Protein AF-A0A923UH38-F1 (afdb_monomer_lite)

Secondary structure (DSSP, 8-state):
-----TT-S-------TT--EEEEEETTEEEEEEE-TTSEEEEEEEEEETTEEEEEEEEEE--SSSSEEES-SSBSSEEEEEESS------TTS-SEEEEEETTS-EEEEEEHHHHHHTT-SBTTTEEEEE-TTSPSEEEEEEEE-TT-SSSGGGEEEEEEEE-

pLDDT: mean 77.05, std 15.85, range [38.16, 97.5]

Foldseek 3Di:
DDDDDVPDPDDDDDDDPPDKAWPDDDPFKTWIWDDHPQQKIKIKIKGADPVGIDIDMWIWGDDPFAFWIWGHAADAFKTKIFGPDLDLDDDLRHFQKKFKADPVRHTDDMDRRNVCSVVQVAPVSTMDMDGCNPPDFAKMKIWGARPSPPDNVPRTDIDIHTYD

Radius of gyration: 18.38 Å; chains: 1; bounding box: 44×40×49 Å

Sequence (164 aa):
MTGSDSRATSIVWSVITGSNVNLFTQSNFSATINPQNTGFVGISASATNCFGSNSSSIYFTVNDCGGFRMASNPATSTITLIKSDDSDAVDDSTPEKISLLNAKGVEIRTANVKEMIKNKQLRDGNKLEFDVLEFTRGEYYLHIYTPNHPDKDKRLEKLKVILQ

Structure (mmCIF, N/CA/C/O backbone):
data_AF-A0A923UH38-F1
#
_entry.id   AF-A0A923UH38-F1
#
loop_
_atom_site.group_PDB
_atom_site.id
_atom_site.type_symbol
_atom_site.label_atom_id
_atom_site.label_alt_id
_atom_site.label_comp_id
_atom_site.label_asym_id
_atom_site.label_entity_id
_atom_site.label_seq_id
_atom_site.pdbx_PDB_ins_code
_atom_site.Cartn_x
_atom_site.Cartn_y
_atom_site.Cartn_z
_atom_site.occupancy
_atom_site.B_iso_or_equiv
_atom_site.auth_seq_id
_atom_site.auth_comp_id
_atom_site.auth_asym_id
_atom_site.auth_atom_id
_atom_site.pdbx_PDB_model_num
ATOM 1 N N . MET A 1 1 ? 2.341 12.701 -29.509 1.00 38.16 1 MET A N 1
ATOM 2 C CA . MET A 1 1 ? 3.169 13.864 -29.895 1.00 38.16 1 MET A CA 1
ATOM 3 C C . MET A 1 1 ? 4.467 13.791 -29.115 1.00 38.16 1 MET A C 1
ATOM 5 O O . MET A 1 1 ? 4.411 13.763 -27.896 1.00 38.16 1 MET A O 1
ATOM 9 N N . THR A 1 2 ? 5.608 13.705 -29.794 1.00 42.38 2 THR A N 1
ATOM 10 C CA . THR A 1 2 ? 6.939 13.790 -29.178 1.00 42.38 2 THR A CA 1
ATOM 11 C C . THR A 1 2 ? 7.457 15.211 -29.367 1.00 42.38 2 THR A C 1
ATOM 13 O O . THR A 1 2 ? 7.953 15.552 -30.438 1.00 42.38 2 THR A O 1
ATOM 16 N N . GLY A 1 3 ? 7.285 16.055 -28.352 1.00 41.38 3 GLY A N 1
ATOM 17 C CA . GLY A 1 3 ? 8.008 17.319 -28.254 1.00 41.38 3 GLY A CA 1
ATOM 18 C C . GLY A 1 3 ? 9.255 17.086 -27.413 1.00 41.38 3 GLY A C 1
ATOM 19 O O . GLY A 1 3 ? 9.142 16.929 -26.204 1.00 41.38 3 GLY A O 1
ATOM 20 N N . SER A 1 4 ? 10.428 17.009 -28.037 1.00 49.38 4 SER A N 1
ATOM 21 C CA . SER A 1 4 ? 11.704 17.032 -27.320 1.00 49.38 4 SER A CA 1
ATOM 22 C C . SER A 1 4 ? 12.264 18.450 -27.381 1.00 49.38 4 SER A C 1
ATOM 24 O O . SER A 1 4 ? 12.927 18.811 -28.352 1.00 49.38 4 SER A O 1
ATOM 26 N N . ASP A 1 5 ? 11.968 19.261 -26.367 1.00 49.91 5 ASP A N 1
ATOM 27 C CA . ASP A 1 5 ? 12.677 20.517 -26.128 1.00 49.91 5 ASP A CA 1
ATOM 28 C C . ASP A 1 5 ? 13.841 20.226 -25.173 1.00 49.91 5 ASP A C 1
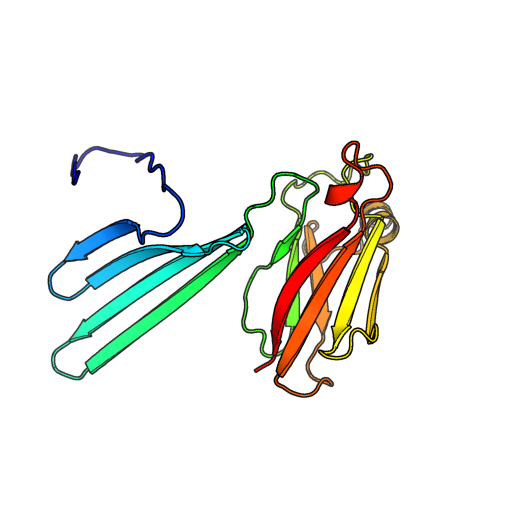ATOM 30 O O . ASP A 1 5 ? 13.640 19.845 -24.019 1.00 49.91 5 ASP A O 1
ATOM 34 N N . SER A 1 6 ? 15.071 20.377 -25.664 1.00 48.34 6 SER A N 1
ATOM 35 C CA . SER A 1 6 ? 16.308 20.140 -24.910 1.00 48.34 6 SER A CA 1
ATOM 36 C C . SER A 1 6 ? 16.548 21.150 -23.780 1.00 48.34 6 SER A C 1
ATOM 38 O O . SER A 1 6 ? 17.555 21.056 -23.078 1.00 48.34 6 SER A O 1
ATOM 40 N N . ARG A 1 7 ? 15.634 22.109 -23.590 1.00 45.41 7 ARG A N 1
ATOM 41 C CA . ARG A 1 7 ? 15.652 23.110 -22.516 1.00 45.41 7 ARG A CA 1
ATOM 42 C C . ARG A 1 7 ? 14.481 22.964 -21.545 1.00 45.41 7 ARG A C 1
ATOM 44 O O . ARG A 1 7 ? 14.384 23.758 -20.609 1.00 45.41 7 ARG A O 1
ATOM 51 N N . ALA A 1 8 ? 13.606 21.976 -21.739 1.00 42.88 8 ALA A N 1
ATOM 52 C CA . ALA A 1 8 ? 12.485 21.733 -20.843 1.00 42.88 8 ALA A CA 1
ATOM 53 C C . ALA A 1 8 ? 12.987 21.264 -19.466 1.00 42.88 8 ALA A C 1
ATOM 55 O O . ALA A 1 8 ? 13.519 20.166 -19.318 1.00 42.88 8 ALA A O 1
ATOM 56 N N . THR A 1 9 ? 12.808 22.100 -18.443 1.00 45.97 9 THR A N 1
ATOM 57 C CA . THR A 1 9 ? 13.052 21.747 -17.031 1.00 45.97 9 THR A CA 1
ATOM 58 C C . THR A 1 9 ? 11.858 21.036 -16.394 1.00 45.97 9 THR A C 1
ATOM 60 O O . THR A 1 9 ? 11.971 20.487 -15.299 1.00 45.97 9 THR A O 1
ATOM 63 N N . SER A 1 10 ? 10.718 21.020 -17.083 1.00 43.41 10 SER A N 1
ATOM 64 C CA . SER A 1 10 ? 9.533 20.248 -16.740 1.00 43.41 10 SER A CA 1
ATOM 65 C C . SER A 1 10 ? 8.774 19.871 -18.010 1.00 43.41 10 SER A C 1
ATOM 67 O O . SER A 1 10 ? 8.804 20.585 -19.013 1.00 43.41 10 SER A O 1
ATOM 69 N N . ILE A 1 11 ? 8.098 18.727 -17.972 1.00 54.38 11 ILE A N 1
ATOM 70 C CA . ILE A 1 11 ? 7.217 18.278 -19.043 1.00 54.38 11 ILE A CA 1
ATOM 71 C C . ILE A 1 11 ? 5.937 17.734 -18.414 1.00 54.38 11 ILE A C 1
ATOM 73 O O . ILE A 1 11 ? 5.978 16.938 -17.475 1.00 54.38 11 ILE A O 1
ATOM 77 N N . VAL A 1 12 ? 4.797 18.239 -18.882 1.00 52.88 12 VAL A N 1
ATOM 78 C CA . VAL A 1 12 ? 3.477 17.845 -18.389 1.00 52.88 12 VAL A CA 1
ATOM 79 C C . VAL A 1 12 ? 2.894 16.848 -19.374 1.00 52.88 12 VAL A C 1
ATOM 81 O O . VAL A 1 12 ? 2.724 17.155 -20.553 1.00 52.88 12 VAL A O 1
ATOM 84 N N . TRP A 1 13 ? 2.581 15.657 -18.880 1.00 54.09 13 TRP A N 1
ATOM 85 C CA . TRP A 1 13 ? 1.929 14.609 -19.653 1.00 54.09 13 TRP A CA 1
ATOM 86 C C . TRP A 1 13 ? 0.511 14.417 -19.130 1.00 54.09 13 TRP A C 1
ATOM 88 O O . TRP A 1 13 ? 0.294 14.402 -17.919 1.00 54.09 13 TRP A O 1
ATOM 98 N N . SER A 1 14 ? -0.445 14.222 -20.030 1.00 54.47 14 SER A N 1
ATOM 99 C CA . SER A 1 14 ? -1.755 13.679 -19.687 1.00 54.47 14 SER A CA 1
ATOM 100 C C . SER A 1 14 ? -1.858 12.279 -20.270 1.00 54.47 14 SER A C 1
ATOM 102 O O . SER A 1 14 ? -1.442 12.038 -21.406 1.00 54.47 14 SER A O 1
ATOM 104 N N . VAL A 1 15 ? -2.387 11.342 -19.483 1.00 52.31 15 VAL A N 1
ATOM 105 C CA . VAL A 1 15 ? -2.690 10.006 -19.986 1.00 52.31 15 VAL A CA 1
ATOM 106 C C . VAL A 1 15 ? -4.192 9.813 -20.024 1.00 52.31 15 VAL A C 1
ATOM 108 O O . VAL A 1 15 ? -4.879 10.016 -19.027 1.00 52.31 15 VAL A O 1
ATOM 111 N N . ILE A 1 16 ? -4.690 9.421 -21.191 1.00 53.28 16 ILE A N 1
ATOM 112 C CA . ILE A 1 16 ? -6.047 8.912 -21.355 1.00 53.28 16 ILE A CA 1
ATOM 113 C C . ILE A 1 16 ? -5.975 7.428 -20.980 1.00 53.28 16 ILE A C 1
ATOM 115 O O . ILE A 1 16 ? -5.069 6.723 -21.429 1.00 53.28 16 ILE A O 1
ATOM 119 N N . THR A 1 17 ? -6.867 6.973 -20.101 1.00 53.88 17 THR A N 1
ATOM 120 C CA . THR A 1 17 ? -6.891 5.602 -19.570 1.00 53.88 17 THR A CA 1
ATOM 121 C C . THR A 1 17 ? -6.711 4.541 -20.665 1.00 53.88 17 THR A C 1
ATOM 123 O O . THR A 1 17 ? -7.282 4.641 -21.749 1.00 53.88 17 THR A O 1
ATOM 126 N N . GLY A 1 18 ? -5.908 3.509 -20.378 1.00 51.84 18 GLY A N 1
ATOM 127 C CA . GLY A 1 18 ? -5.736 2.347 -21.258 1.00 51.84 18 GLY A CA 1
ATOM 128 C C . GLY A 1 18 ? -4.624 2.434 -22.311 1.00 51.84 18 GLY A C 1
ATOM 129 O O . GLY A 1 18 ? -4.555 1.560 -23.171 1.00 51.84 18 GLY A O 1
ATOM 130 N N . SER A 1 19 ? -3.745 3.443 -22.276 1.00 60.06 19 SER A N 1
ATOM 131 C CA . SER A 1 19 ? -2.567 3.510 -23.158 1.00 60.06 19 SER A CA 1
ATOM 132 C C . SER A 1 19 ? -1.288 3.861 -22.400 1.00 60.06 19 SER A C 1
ATOM 134 O O . SER A 1 19 ? -1.262 4.786 -21.591 1.00 60.06 19 SER A O 1
ATOM 136 N N . ASN A 1 20 ? -0.211 3.133 -22.696 1.00 65.81 20 ASN A N 1
ATOM 137 C CA . ASN A 1 20 ? 1.118 3.410 -22.159 1.00 65.81 20 ASN A CA 1
ATOM 138 C C . ASN A 1 20 ? 1.671 4.711 -22.757 1.00 65.81 20 ASN A C 1
ATOM 140 O O . ASN A 1 20 ? 1.549 4.950 -23.961 1.00 65.81 20 ASN A O 1
ATOM 144 N N . VAL A 1 21 ? 2.326 5.529 -21.935 1.00 69.12 21 VAL A N 1
ATOM 145 C CA . VAL A 1 21 ? 2.998 6.758 -22.375 1.00 69.12 21 VAL A CA 1
ATOM 146 C C . VAL A 1 21 ? 4.498 6.585 -22.253 1.00 69.12 21 VAL A C 1
ATOM 148 O O . VAL A 1 21 ? 5.032 6.414 -21.163 1.00 69.12 21 VAL A O 1
ATOM 151 N N . ASN A 1 22 ? 5.201 6.659 -23.377 1.00 69.62 22 ASN A N 1
ATOM 152 C CA . ASN A 1 22 ? 6.656 6.660 -23.372 1.00 69.62 22 ASN A CA 1
ATOM 153 C C . ASN A 1 22 ? 7.165 8.030 -22.915 1.00 69.62 22 ASN A C 1
ATOM 155 O O . ASN A 1 22 ? 6.956 9.028 -23.602 1.00 69.62 22 ASN A O 1
ATOM 159 N N . LEU A 1 23 ? 7.843 8.061 -21.767 1.00 67.19 23 LEU A N 1
ATOM 160 C CA . LEU A 1 23 ? 8.571 9.233 -21.277 1.00 67.19 23 LEU A CA 1
ATOM 161 C C . LEU A 1 23 ? 9.818 9.484 -22.122 1.00 67.19 23 LEU A C 1
ATOM 163 O O . LEU A 1 23 ? 10.186 10.626 -22.382 1.00 67.19 23 LEU A O 1
ATOM 167 N N . PHE A 1 24 ? 10.473 8.397 -22.532 1.00 69.44 24 PHE A N 1
ATOM 168 C CA . PHE A 1 24 ? 11.700 8.429 -23.309 1.00 69.44 24 PHE A CA 1
ATOM 169 C C . PHE A 1 24 ? 11.931 7.093 -24.017 1.00 69.44 24 PHE A C 1
ATOM 171 O O . PHE A 1 24 ? 11.707 6.031 -23.435 1.00 69.44 24 PHE A O 1
ATOM 178 N N . THR A 1 25 ? 12.434 7.146 -25.250 1.00 65.50 25 THR A N 1
ATOM 179 C CA . THR A 1 25 ? 12.883 5.975 -26.013 1.00 65.50 25 THR A CA 1
ATOM 180 C C . THR A 1 25 ? 14.148 6.313 -26.798 1.00 65.50 25 THR A C 1
ATOM 182 O O . THR A 1 25 ? 14.140 7.215 -27.635 1.00 65.50 25 THR A O 1
ATOM 185 N N . GLN A 1 26 ? 15.211 5.556 -26.568 1.00 71.69 26 GLN A N 1
ATOM 186 C CA . GLN A 1 26 ? 16.402 5.442 -27.407 1.00 71.69 26 GLN A CA 1
ATOM 187 C C . GLN A 1 26 ? 16.616 3.970 -27.762 1.00 71.69 26 GLN A C 1
ATOM 189 O O . GLN A 1 26 ? 16.047 3.086 -27.126 1.00 71.69 26 GLN A O 1
ATOM 194 N N . SER A 1 27 ? 17.452 3.701 -28.765 1.00 70.88 27 SER A N 1
ATOM 195 C CA . SER A 1 27 ? 17.673 2.368 -29.352 1.00 70.88 27 SER A CA 1
ATOM 196 C C . SER A 1 27 ? 17.890 1.244 -28.332 1.00 70.88 27 SER A C 1
ATOM 198 O O . SER A 1 27 ? 17.488 0.117 -28.594 1.00 70.88 27 SER A O 1
ATOM 200 N N . ASN A 1 28 ? 18.451 1.557 -27.161 1.00 76.31 28 ASN A N 1
ATOM 201 C CA . ASN A 1 28 ? 18.758 0.590 -26.109 1.00 76.31 28 ASN A CA 1
ATOM 202 C C . ASN A 1 28 ? 18.139 0.922 -24.742 1.00 76.31 28 ASN A C 1
ATOM 204 O O . ASN A 1 28 ? 18.376 0.183 -23.790 1.00 76.31 28 ASN A O 1
ATOM 208 N N . PHE A 1 29 ? 17.387 2.019 -24.622 1.00 65.94 29 PHE A N 1
ATOM 209 C CA . PHE A 1 29 ? 16.869 2.516 -23.346 1.00 65.94 29 PHE A CA 1
ATOM 210 C C . PHE A 1 29 ? 15.452 3.046 -23.506 1.00 65.94 29 PHE A C 1
ATOM 212 O O . PHE A 1 29 ? 15.194 3.869 -24.381 1.00 65.94 29 PHE A O 1
ATOM 219 N N . SER A 1 30 ? 14.543 2.657 -22.622 1.00 75.25 30 SER A N 1
ATOM 220 C CA . SER A 1 30 ? 13.201 3.239 -22.596 1.00 75.25 30 SER A CA 1
ATOM 221 C C . SER A 1 30 ? 12.691 3.437 -21.182 1.00 75.25 30 SER A C 1
ATOM 223 O O . SER A 1 30 ? 13.007 2.656 -20.285 1.00 75.25 30 SER A O 1
ATOM 225 N N . ALA A 1 31 ? 11.886 4.481 -21.011 1.00 68.94 31 ALA A N 1
ATOM 226 C CA . ALA A 1 31 ? 11.098 4.737 -19.818 1.00 68.94 31 ALA A CA 1
ATOM 227 C C . ALA A 1 31 ? 9.636 4.950 -20.221 1.00 68.94 31 ALA A C 1
ATOM 229 O O . ALA A 1 31 ? 9.340 5.772 -21.094 1.00 68.94 31 ALA A O 1
ATOM 230 N N . THR A 1 32 ? 8.725 4.235 -19.570 1.00 68.31 32 THR A N 1
ATOM 231 C CA . THR A 1 32 ? 7.301 4.223 -19.922 1.00 68.31 32 THR A CA 1
ATOM 232 C C . THR A 1 32 ? 6.446 4.351 -18.665 1.00 68.31 32 THR A C 1
ATOM 234 O O . THR A 1 32 ? 6.703 3.683 -17.665 1.00 68.31 32 THR A O 1
ATOM 237 N N . ILE A 1 33 ? 5.427 5.208 -18.725 1.00 69.19 33 ILE A N 1
ATOM 238 C CA . ILE A 1 33 ? 4.325 5.274 -17.769 1.00 69.19 33 ILE A CA 1
ATOM 239 C C . ILE A 1 33 ? 3.223 4.324 -18.232 1.00 69.19 33 ILE A C 1
ATOM 241 O O . ILE A 1 33 ? 2.732 4.430 -19.355 1.00 69.19 33 ILE A O 1
ATOM 245 N N . ASN A 1 34 ? 2.800 3.441 -17.336 1.00 67.19 34 ASN A N 1
ATOM 246 C CA . ASN A 1 34 ? 1.731 2.477 -17.546 1.00 67.19 34 ASN A CA 1
ATOM 247 C C . ASN A 1 34 ? 0.581 2.810 -16.581 1.00 67.19 34 ASN A C 1
ATOM 249 O O . ASN A 1 34 ? 0.627 2.387 -15.420 1.00 67.19 34 ASN A O 1
ATOM 253 N N . PRO A 1 35 ? -0.432 3.582 -17.009 1.00 57.22 35 PRO A N 1
ATOM 254 C CA . PRO A 1 35 ? -1.640 3.766 -16.222 1.00 57.22 35 PRO A CA 1
ATOM 255 C C . PRO A 1 35 ? -2.457 2.483 -16.290 1.00 57.22 35 PRO A C 1
ATOM 257 O O . PRO A 1 35 ? -2.869 2.043 -17.363 1.00 57.22 35 PRO A O 1
ATOM 260 N N . GLN A 1 36 ? -2.688 1.882 -15.134 1.00 56.09 36 GLN A N 1
ATOM 261 C CA . GLN A 1 36 ? -3.583 0.748 -14.991 1.00 56.09 36 GLN A CA 1
ATOM 262 C C . GLN A 1 36 ? -4.983 1.263 -14.664 1.00 56.09 36 GLN A C 1
ATOM 264 O O . GLN A 1 36 ? -5.148 2.250 -13.944 1.00 56.09 36 GLN A O 1
ATOM 269 N N . ASN A 1 37 ? -6.007 0.553 -15.134 1.00 47.81 37 ASN A N 1
ATOM 270 C CA . ASN A 1 37 ? -7.425 0.911 -14.974 1.00 47.81 37 ASN A CA 1
ATOM 271 C C . ASN A 1 37 ? -7.937 0.801 -13.517 1.00 47.81 37 ASN A C 1
ATOM 273 O O . ASN A 1 37 ? -9.137 0.720 -13.277 1.00 47.81 37 ASN A O 1
ATOM 277 N N . THR A 1 38 ? -7.026 0.752 -12.548 1.00 51.91 38 THR A N 1
ATOM 278 C CA . THR A 1 38 ? -7.243 0.458 -11.129 1.00 51.91 38 THR A CA 1
ATOM 279 C C . THR A 1 38 ? -6.700 1.560 -10.206 1.00 51.91 38 THR A C 1
ATOM 281 O O . THR A 1 38 ? -6.587 1.331 -9.008 1.00 51.91 38 THR A O 1
ATOM 284 N N . GLY A 1 39 ? -6.332 2.737 -10.737 1.00 53.22 39 GLY A N 1
ATOM 285 C CA . GLY A 1 39 ? -5.735 3.834 -9.949 1.00 53.22 39 GLY A CA 1
ATOM 286 C C . GLY A 1 39 ? -4.230 3.674 -9.691 1.00 53.22 39 GLY A C 1
ATOM 287 O O . GLY A 1 39 ? -3.640 4.409 -8.901 1.00 53.22 39 GLY A O 1
ATOM 288 N N . PHE A 1 40 ? -3.588 2.717 -10.365 1.00 58.91 40 PHE A N 1
ATOM 289 C CA . PHE A 1 40 ? -2.144 2.507 -10.300 1.00 58.91 40 PHE A CA 1
ATOM 290 C C . PHE A 1 40 ? -1.465 3.131 -11.512 1.00 58.91 40 PHE A C 1
ATOM 292 O O . PHE A 1 40 ? -1.914 2.984 -12.649 1.00 58.91 40 PHE A O 1
ATOM 299 N N . VAL A 1 41 ? -0.331 3.767 -11.267 1.00 65.19 41 VAL A N 1
ATOM 300 C CA . VAL A 1 41 ? 0.570 4.275 -12.289 1.00 65.19 41 VAL A CA 1
ATOM 301 C C . VAL A 1 41 ? 1.922 3.604 -12.072 1.00 65.19 41 VAL A C 1
ATOM 303 O O . VAL A 1 41 ? 2.531 3.709 -11.010 1.00 65.19 41 VAL A O 1
ATOM 306 N N . GLY A 1 42 ? 2.376 2.848 -13.068 1.00 64.75 42 GLY A N 1
ATOM 307 C CA . GLY A 1 42 ? 3.710 2.252 -13.075 1.00 64.75 42 GLY A CA 1
ATOM 308 C C . GLY A 1 42 ? 4.677 3.084 -13.903 1.00 64.75 42 GLY A C 1
ATOM 309 O O . GLY A 1 42 ? 4.316 3.506 -14.995 1.00 64.75 42 GLY A O 1
ATOM 310 N N . ILE A 1 43 ? 5.905 3.278 -13.429 1.00 70.69 43 ILE A N 1
ATOM 311 C CA . ILE A 1 43 ? 7.041 3.692 -14.256 1.00 70.69 43 ILE A CA 1
ATOM 312 C C . ILE A 1 43 ? 7.932 2.472 -14.450 1.00 70.69 43 ILE A C 1
ATOM 314 O O . ILE A 1 43 ? 8.438 1.909 -13.480 1.00 70.69 43 ILE A O 1
ATOM 318 N N . SER A 1 44 ? 8.146 2.087 -15.702 1.00 72.94 44 SER A N 1
ATOM 319 C CA . SER A 1 44 ? 9.054 1.005 -16.079 1.00 72.94 44 SER A CA 1
ATOM 320 C C . SER A 1 44 ? 10.230 1.569 -16.861 1.00 72.94 44 SER A C 1
ATOM 322 O O . SER A 1 44 ? 10.035 2.359 -17.783 1.00 72.94 44 SER A O 1
ATOM 324 N N . ALA A 1 45 ? 11.441 1.149 -16.506 1.00 70.06 45 ALA A N 1
ATOM 325 C CA . ALA A 1 45 ? 12.669 1.444 -17.227 1.00 70.06 45 ALA A CA 1
ATOM 326 C C . ALA A 1 45 ? 13.288 0.141 -17.739 1.00 70.06 45 ALA A C 1
ATOM 328 O O . ALA A 1 45 ? 13.400 -0.827 -16.986 1.00 70.06 45 ALA A O 1
ATOM 329 N N . SER A 1 46 ? 13.717 0.115 -18.998 1.00 78.12 46 SER A N 1
ATOM 330 C CA . SER A 1 46 ? 14.411 -1.034 -19.585 1.00 78.12 46 SER A CA 1
ATOM 331 C C . SER A 1 46 ? 15.668 -0.619 -20.329 1.00 78.12 46 SER A C 1
ATOM 333 O O . SER A 1 46 ? 15.693 0.421 -20.989 1.00 78.12 46 SER A O 1
ATOM 335 N N . ALA A 1 47 ? 16.695 -1.460 -20.231 1.00 69.12 47 ALA A N 1
ATOM 336 C CA . ALA A 1 47 ? 17.971 -1.305 -20.910 1.00 69.12 47 ALA A CA 1
ATOM 337 C C . ALA A 1 47 ? 18.346 -2.611 -21.619 1.00 69.12 47 ALA A C 1
ATOM 339 O O . ALA A 1 47 ? 18.215 -3.688 -21.036 1.00 69.12 47 ALA A O 1
ATOM 340 N N . THR A 1 48 ? 18.823 -2.521 -22.860 1.00 82.69 48 THR A N 1
ATOM 341 C CA . THR A 1 48 ? 19.276 -3.677 -23.650 1.00 82.69 48 THR A CA 1
ATOM 342 C C . THR A 1 48 ? 20.691 -3.455 -24.163 1.00 82.69 48 THR A C 1
ATOM 344 O O . THR A 1 48 ? 21.016 -2.387 -24.674 1.00 82.69 48 THR A O 1
ATOM 347 N N . ASN A 1 49 ? 21.540 -4.471 -24.042 1.00 78.31 49 ASN A N 1
ATOM 348 C CA . ASN A 1 49 ? 22.860 -4.509 -24.664 1.00 78.31 49 ASN A CA 1
ATOM 349 C C . ASN A 1 49 ? 23.029 -5.803 -25.479 1.00 78.31 49 ASN A C 1
ATOM 351 O O . ASN A 1 49 ? 22.111 -6.614 -25.585 1.00 78.31 49 ASN A O 1
ATOM 355 N N . CYS A 1 50 ? 24.213 -6.012 -26.057 1.00 78.38 50 CYS A N 1
ATOM 356 C CA . CYS A 1 50 ? 24.516 -7.206 -26.853 1.00 78.38 50 CYS A CA 1
ATOM 357 C C . CYS A 1 50 ? 24.470 -8.532 -26.068 1.00 78.38 50 CYS A C 1
ATOM 359 O O . CYS A 1 50 ? 24.500 -9.592 -26.685 1.00 78.38 50 CYS A O 1
ATOM 361 N N . PHE A 1 51 ? 24.385 -8.483 -24.738 1.00 79.88 51 PHE A N 1
ATOM 362 C CA . PHE A 1 51 ? 24.339 -9.644 -23.851 1.00 79.88 51 PHE A CA 1
ATOM 363 C C . PHE A 1 51 ? 22.954 -9.879 -23.229 1.00 79.88 51 PHE A C 1
ATOM 36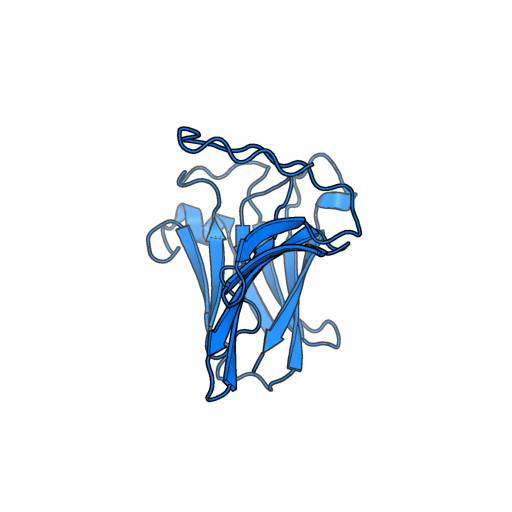5 O O . PHE A 1 51 ? 22.769 -10.885 -22.548 1.00 79.88 51 PHE A O 1
ATOM 372 N N . GLY A 1 52 ? 21.980 -8.991 -23.455 1.00 73.94 52 GLY A N 1
ATOM 373 C CA . GLY A 1 52 ? 20.603 -9.178 -23.001 1.00 73.94 52 GLY A CA 1
ATOM 374 C C . GLY A 1 52 ? 19.890 -7.892 -22.592 1.00 73.94 52 GLY A C 1
ATOM 375 O O . GLY A 1 52 ? 20.409 -6.782 -22.731 1.00 73.94 52 GLY A O 1
ATOM 376 N N . SER A 1 53 ? 18.678 -8.066 -22.069 1.00 82.06 53 SER A N 1
ATOM 377 C CA . SER A 1 53 ? 17.803 -6.987 -21.607 1.00 82.06 53 SER A CA 1
ATOM 378 C C . SER A 1 53 ? 17.560 -7.092 -20.106 1.00 82.06 53 SER A C 1
ATOM 380 O O . SER A 1 53 ? 17.407 -8.187 -19.568 1.00 82.06 53 SER A O 1
ATOM 382 N N . ASN A 1 54 ? 17.480 -5.947 -19.435 1.00 74.75 54 ASN A N 1
ATOM 383 C CA . ASN A 1 54 ? 17.037 -5.847 -18.050 1.00 74.75 54 ASN A CA 1
ATOM 384 C C . ASN A 1 54 ? 15.948 -4.773 -17.936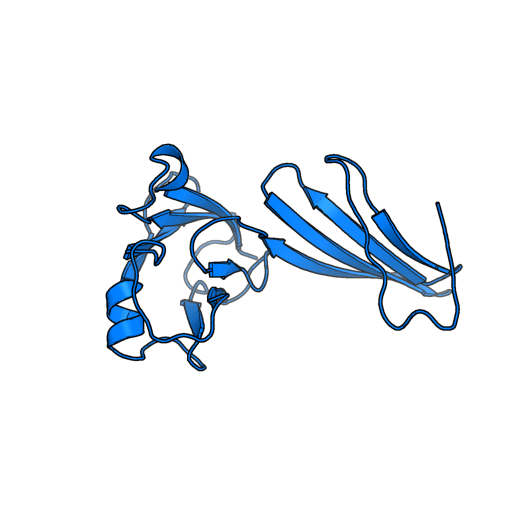 1.00 74.75 54 ASN A C 1
ATOM 386 O O . ASN A 1 54 ? 15.951 -3.787 -18.677 1.00 74.75 54 ASN A O 1
ATOM 390 N N . SER A 1 55 ? 15.016 -4.963 -17.009 1.00 75.94 55 SER A N 1
ATOM 391 C CA . SER A 1 55 ? 13.926 -4.032 -16.740 1.00 75.94 55 SER A CA 1
ATOM 392 C C . SER A 1 55 ? 13.697 -3.886 -15.244 1.00 75.94 55 SER A C 1
ATOM 394 O O . SER A 1 55 ? 13.677 -4.879 -14.520 1.00 75.94 55 SER A O 1
ATOM 396 N N . SER A 1 56 ? 13.442 -2.660 -14.803 1.00 70.19 56 SER A N 1
ATOM 397 C CA . SER A 1 56 ? 12.992 -2.345 -13.450 1.00 70.19 56 SER A CA 1
ATOM 398 C C . SER A 1 56 ? 11.695 -1.552 -13.521 1.00 70.19 56 SER A C 1
ATOM 400 O O . SER A 1 56 ? 11.475 -0.797 -14.467 1.00 70.19 56 SER A O 1
ATOM 402 N N . SER A 1 57 ? 10.806 -1.745 -12.553 1.00 66.62 57 SER A N 1
ATOM 403 C CA . SER A 1 57 ? 9.533 -1.027 -12.489 1.00 66.62 57 SER A CA 1
ATOM 404 C C . SER A 1 57 ? 9.248 -0.565 -11.071 1.00 66.62 57 SER A C 1
ATOM 406 O O . SER A 1 57 ? 9.500 -1.294 -10.114 1.00 66.62 57 SER A O 1
ATOM 408 N N . ILE A 1 58 ? 8.687 0.633 -10.950 1.00 63.56 58 ILE A N 1
ATOM 409 C CA . ILE A 1 58 ? 8.136 1.175 -9.711 1.00 63.56 58 ILE A CA 1
ATOM 410 C C . ILE A 1 58 ? 6.659 1.440 -9.966 1.00 63.56 58 ILE A C 1
ATOM 412 O O . ILE A 1 58 ? 6.306 2.065 -10.962 1.00 63.56 58 ILE A O 1
ATOM 416 N N . TYR A 1 59 ? 5.801 0.981 -9.066 1.00 61.84 59 TYR A N 1
ATOM 417 C CA . TYR A 1 59 ? 4.365 1.220 -9.128 1.00 61.84 59 TYR A CA 1
ATOM 418 C C . TYR A 1 59 ? 3.967 2.129 -7.977 1.00 61.84 59 TYR A C 1
ATOM 420 O O . TYR A 1 59 ? 4.365 1.891 -6.841 1.00 61.84 59 TYR A O 1
ATOM 428 N N . PHE A 1 60 ? 3.174 3.151 -8.268 1.00 57.19 60 PHE A N 1
ATOM 429 C CA . PHE A 1 60 ? 2.565 4.011 -7.266 1.00 57.19 60 PHE A CA 1
ATOM 430 C C . PHE A 1 60 ? 1.069 4.117 -7.530 1.00 57.19 60 PHE A C 1
ATOM 432 O O . PHE A 1 60 ? 0.613 4.174 -8.670 1.00 57.19 60 PHE A O 1
ATOM 439 N N . THR A 1 61 ? 0.290 4.124 -6.460 1.00 59.69 61 THR A N 1
ATOM 440 C CA . THR A 1 61 ? -1.143 4.402 -6.528 1.00 59.69 61 THR A CA 1
ATOM 441 C C . THR A 1 61 ? -1.331 5.912 -6.448 1.00 59.69 61 THR A C 1
ATOM 443 O O . THR A 1 61 ? -0.734 6.556 -5.583 1.00 59.69 61 THR A O 1
ATOM 446 N N . VAL A 1 62 ? -2.124 6.478 -7.356 1.00 51.75 62 VAL A N 1
ATOM 447 C CA . VAL A 1 62 ? -2.550 7.881 -7.293 1.00 51.75 62 VAL A CA 1
ATOM 448 C C . VAL A 1 62 ? -4.004 7.863 -6.843 1.00 51.75 62 VAL A C 1
ATOM 450 O O . VAL A 1 62 ? -4.860 7.392 -7.590 1.00 51.75 62 VAL A O 1
ATOM 453 N N . ASN A 1 63 ? -4.271 8.316 -5.617 1.00 53.41 63 ASN A N 1
ATOM 454 C CA . ASN A 1 63 ? -5.627 8.419 -5.089 1.00 53.41 63 ASN A CA 1
ATOM 455 C C . ASN A 1 63 ? -6.037 9.891 -4.913 1.00 53.41 63 ASN A C 1
ATOM 457 O O . ASN A 1 63 ? -5.214 10.759 -4.631 1.00 53.41 63 ASN A O 1
ATOM 461 N N . ASP A 1 64 ? -7.327 10.167 -5.109 1.00 47.56 64 ASP A N 1
ATOM 462 C CA . ASP A 1 64 ? -7.897 11.514 -4.953 1.00 47.56 64 ASP A CA 1
ATOM 463 C C . ASP A 1 64 ? -8.191 11.858 -3.482 1.00 47.56 64 ASP A C 1
ATOM 465 O O . ASP A 1 64 ? -8.630 12.967 -3.173 1.00 47.56 64 ASP A O 1
ATOM 469 N N . CYS A 1 65 ? -8.054 10.894 -2.564 1.00 47.62 65 CYS A N 1
ATOM 470 C CA . CYS A 1 65 ? -8.581 10.997 -1.208 1.00 47.62 65 CYS A CA 1
ATOM 471 C C . CYS A 1 65 ? -7.685 10.265 -0.197 1.00 47.62 65 CYS A C 1
ATOM 473 O O . CYS A 1 65 ? -7.494 9.061 -0.302 1.00 47.62 65 CYS A O 1
ATOM 475 N N . GLY A 1 66 ? -7.208 10.966 0.837 1.00 54.25 66 GLY A N 1
ATOM 476 C CA . GLY A 1 66 ? -6.796 10.321 2.090 1.00 54.25 66 GLY A CA 1
ATOM 477 C C . GLY A 1 66 ? -5.483 9.533 2.069 1.00 54.25 66 GLY A C 1
ATOM 478 O O . GLY A 1 66 ? -5.395 8.430 2.600 1.00 54.25 66 GLY A O 1
ATOM 479 N N . GLY A 1 67 ? -4.424 10.140 1.545 1.00 66.44 67 GLY A N 1
ATOM 480 C CA . GLY A 1 67 ? -3.178 10.216 2.300 1.00 66.44 67 GLY A CA 1
ATOM 481 C C . GLY A 1 67 ? -2.153 9.104 2.110 1.00 66.44 67 GLY A C 1
ATOM 482 O O . GLY A 1 67 ? -0.991 9.448 2.159 1.00 66.44 67 GLY A O 1
ATOM 483 N N . PHE A 1 68 ? -2.456 7.830 1.849 1.00 77.50 68 PHE A N 1
ATOM 484 C CA . PHE A 1 68 ? -1.397 6.795 1.793 1.00 77.50 68 PHE A CA 1
ATOM 485 C C . PHE A 1 68 ? -1.181 6.188 0.402 1.00 77.50 68 PHE A C 1
ATOM 487 O O . PHE A 1 68 ? -2.105 5.668 -0.211 1.00 77.50 68 PHE A O 1
ATOM 494 N N . ARG A 1 69 ? 0.078 6.166 -0.054 1.00 78.94 69 ARG A N 1
ATOM 495 C CA . ARG A 1 69 ? 0.524 5.471 -1.273 1.00 78.94 69 ARG A CA 1
ATOM 496 C C . ARG A 1 69 ? 1.412 4.280 -0.936 1.00 78.94 69 ARG A C 1
ATOM 498 O O . ARG A 1 69 ? 2.253 4.361 -0.046 1.00 78.94 69 ARG A O 1
ATOM 505 N N . MET A 1 70 ? 1.280 3.183 -1.670 1.00 81.50 70 MET A N 1
ATOM 506 C CA . MET A 1 70 ? 2.171 2.030 -1.513 1.00 81.50 70 MET A CA 1
ATOM 507 C C . MET A 1 70 ? 3.523 2.290 -2.186 1.00 81.50 70 MET A C 1
ATOM 509 O O . MET A 1 70 ? 3.567 2.737 -3.329 1.00 81.50 70 MET A O 1
ATOM 513 N N . ALA A 1 71 ? 4.618 2.034 -1.466 1.00 81.19 71 ALA A N 1
ATOM 514 C CA . ALA A 1 71 ? 5.978 2.308 -1.932 1.00 81.19 71 ALA A CA 1
ATOM 515 C C . ALA A 1 71 ? 6.463 1.295 -2.980 1.00 81.19 71 ALA A C 1
ATOM 517 O O . ALA A 1 71 ? 7.180 1.655 -3.912 1.00 81.19 71 ALA A O 1
ATOM 518 N N . SER A 1 72 ? 6.086 0.026 -2.814 1.00 78.62 72 SER A N 1
ATOM 519 C CA . SER A 1 72 ? 6.456 -1.065 -3.710 1.00 78.62 72 SER A CA 1
ATOM 520 C C . SER A 1 72 ? 5.400 -2.166 -3.713 1.00 78.62 72 SER A C 1
ATOM 522 O O . SER A 1 72 ? 4.762 -2.457 -2.702 1.00 78.62 72 SER A O 1
ATOM 524 N N . ASN A 1 73 ? 5.219 -2.777 -4.881 1.00 78.00 73 ASN A N 1
ATOM 525 C CA . ASN A 1 73 ? 4.402 -3.965 -5.090 1.00 78.00 73 ASN A CA 1
ATOM 526 C C . ASN A 1 73 ? 4.920 -4.669 -6.355 1.00 78.00 73 ASN A C 1
ATOM 528 O O . ASN A 1 73 ? 4.965 -4.010 -7.400 1.00 78.00 73 ASN A O 1
ATOM 532 N N . PRO A 1 74 ? 5.316 -5.954 -6.312 1.00 84.50 74 PRO A N 1
ATOM 533 C CA . PRO A 1 74 ? 5.248 -6.893 -5.182 1.00 84.50 74 PRO A CA 1
ATOM 534 C C . PRO A 1 74 ? 6.116 -6.532 -3.965 1.00 84.50 74 PRO A C 1
ATOM 536 O O . PRO A 1 74 ? 7.098 -5.803 -4.090 1.00 84.50 74 PRO A O 1
ATOM 539 N N . ALA A 1 75 ? 5.751 -7.051 -2.792 1.00 85.56 75 ALA A N 1
ATOM 540 C CA . ALA A 1 75 ? 6.475 -6.893 -1.532 1.00 85.56 75 ALA A CA 1
ATOM 541 C C . ALA A 1 75 ? 7.122 -8.220 -1.098 1.00 85.56 75 ALA A C 1
ATOM 543 O O . ALA A 1 75 ? 6.480 -9.269 -1.113 1.00 85.56 75 ALA A O 1
ATOM 544 N N . THR A 1 76 ? 8.389 -8.178 -0.684 1.00 87.12 76 THR A N 1
ATOM 545 C CA . THR A 1 76 ? 9.165 -9.370 -0.284 1.00 87.12 76 THR A CA 1
ATOM 546 C C . THR A 1 76 ? 9.211 -9.590 1.225 1.00 87.12 76 THR A C 1
ATOM 548 O O . THR A 1 76 ? 9.031 -10.707 1.703 1.00 87.12 76 THR A O 1
ATOM 551 N N . SER A 1 77 ? 9.448 -8.542 2.005 1.00 91.19 77 SER A N 1
ATOM 552 C CA . SER A 1 77 ? 9.523 -8.635 3.473 1.00 91.19 77 SER A CA 1
ATOM 553 C C . SER A 1 77 ? 8.599 -7.658 4.175 1.00 91.19 77 SER A C 1
ATOM 555 O O . SER A 1 77 ? 8.143 -7.914 5.284 1.00 91.19 77 SER A O 1
ATOM 557 N N . THR A 1 78 ? 8.319 -6.529 3.533 1.00 93.94 78 THR A N 1
ATOM 558 C CA . THR A 1 78 ? 7.609 -5.420 4.153 1.00 93.94 78 THR A CA 1
ATOM 559 C C . THR A 1 78 ? 6.697 -4.774 3.128 1.00 93.94 78 THR A C 1
ATOM 561 O O . THR A 1 78 ? 7.123 -4.481 2.011 1.00 93.94 78 THR A O 1
ATOM 564 N N . ILE A 1 79 ? 5.447 -4.537 3.514 1.00 92.88 79 ILE A N 1
ATOM 565 C CA . ILE A 1 79 ? 4.560 -3.629 2.792 1.00 92.88 79 ILE A CA 1
ATOM 566 C C . ILE A 1 79 ? 4.750 -2.249 3.409 1.00 92.88 79 ILE A C 1
ATOM 568 O O . ILE A 1 79 ? 4.458 -2.063 4.590 1.00 92.88 79 ILE A O 1
ATOM 572 N N . THR A 1 80 ? 5.204 -1.286 2.614 1.00 92.06 80 THR A N 1
ATOM 573 C CA . THR A 1 80 ? 5.387 0.098 3.062 1.00 92.06 80 THR A CA 1
ATOM 574 C C . THR A 1 80 ? 4.337 0.997 2.423 1.00 92.06 80 THR A C 1
ATOM 576 O O . THR A 1 80 ? 4.216 1.064 1.197 1.00 92.06 80 THR A O 1
ATOM 579 N N . LEU A 1 81 ? 3.606 1.721 3.264 1.00 89.25 81 LEU A N 1
ATOM 580 C CA . LEU A 1 81 ? 2.660 2.762 2.888 1.00 89.25 81 LEU A CA 1
ATOM 581 C C . LEU A 1 81 ? 3.222 4.110 3.332 1.00 89.25 81 LEU A C 1
ATOM 583 O O . LEU A 1 81 ? 3.630 4.275 4.477 1.00 89.25 81 LEU A O 1
ATOM 587 N N . ILE A 1 82 ? 3.256 5.070 2.419 1.00 86.56 82 ILE A N 1
ATOM 588 C CA . ILE A 1 82 ? 3.816 6.402 2.621 1.00 86.56 82 ILE A CA 1
ATOM 589 C C . ILE A 1 82 ? 2.664 7.392 2.662 1.00 86.56 82 ILE A C 1
ATOM 591 O O . ILE A 1 82 ? 1.890 7.472 1.707 1.00 86.56 82 ILE A O 1
ATOM 595 N N . LYS A 1 83 ? 2.574 8.156 3.745 1.00 84.00 83 LYS A N 1
ATOM 596 C CA . LYS A 1 83 ? 1.656 9.280 3.863 1.00 84.00 83 LYS A CA 1
ATOM 597 C C . LYS A 1 83 ? 2.075 10.392 2.884 1.00 84.00 83 LYS A C 1
ATOM 599 O O . LYS A 1 83 ? 3.258 10.656 2.704 1.00 84.00 83 LYS A O 1
ATOM 604 N N . SER A 1 84 ? 1.114 10.979 2.187 1.00 73.25 84 SER A N 1
ATOM 605 C CA . SER A 1 84 ? 1.291 11.878 1.040 1.00 73.25 84 SER A CA 1
ATOM 606 C C . SER A 1 84 ? 1.464 13.321 1.489 1.00 73.25 84 SER A C 1
ATOM 608 O O . SER A 1 84 ? 2.045 14.122 0.766 1.00 73.25 84 SER A O 1
ATOM 610 N N . ASP A 1 85 ? 0.982 13.639 2.686 1.00 69.88 85 ASP A N 1
ATOM 611 C CA . ASP A 1 85 ? 1.205 14.885 3.392 1.00 69.88 85 ASP A CA 1
ATOM 612 C C . ASP A 1 85 ? 2.102 14.639 4.616 1.00 69.88 85 ASP A C 1
ATOM 614 O O . ASP A 1 85 ? 1.848 13.753 5.433 1.00 69.88 85 ASP A O 1
ATOM 618 N N . ASP A 1 86 ? 3.130 15.467 4.789 1.00 66.31 86 ASP A N 1
ATOM 619 C CA . ASP A 1 86 ? 4.051 15.389 5.937 1.00 66.31 86 ASP A CA 1
ATOM 620 C C . ASP A 1 86 ? 3.470 16.036 7.214 1.00 66.31 86 ASP A C 1
ATOM 622 O O . ASP A 1 86 ? 4.180 16.294 8.182 1.00 66.31 86 ASP A O 1
ATOM 626 N N . SER A 1 87 ? 2.169 16.341 7.222 1.00 70.38 87 SER A N 1
ATOM 627 C CA . SER A 1 87 ? 1.479 16.934 8.367 1.00 70.38 87 SER A CA 1
ATOM 628 C C . SER A 1 87 ? 1.185 15.890 9.446 1.00 70.38 87 SER A C 1
ATOM 630 O O . SER A 1 87 ? 0.624 14.839 9.161 1.00 70.38 87 SER A O 1
ATOM 632 N N . ASP A 1 88 ? 1.445 16.205 10.712 1.00 75.38 88 ASP A N 1
ATOM 633 C CA . ASP A 1 88 ? 0.975 15.388 11.844 1.00 75.38 88 ASP A CA 1
ATOM 634 C C . ASP A 1 88 ? -0.524 15.617 12.152 1.00 75.38 88 ASP A C 1
ATOM 636 O O . ASP A 1 88 ? -1.074 15.048 13.100 1.00 75.38 88 ASP A O 1
ATOM 640 N N . ALA A 1 89 ? -1.205 16.481 11.390 1.00 76.62 89 ALA A N 1
ATOM 641 C CA . ALA A 1 89 ? -2.618 16.763 11.599 1.00 76.62 89 ALA A CA 1
ATOM 642 C C . ALA A 1 89 ? -3.482 15.552 11.223 1.00 76.62 89 ALA A C 1
ATOM 644 O O . ALA A 1 89 ? -3.355 14.980 10.143 1.00 76.62 89 ALA A O 1
ATOM 645 N N . VAL A 1 90 ? -4.401 15.199 12.121 1.00 80.62 90 VAL A N 1
ATOM 646 C CA . VAL A 1 90 ? -5.465 14.231 11.852 1.00 80.62 90 VAL A CA 1
ATOM 647 C C . VAL A 1 90 ? -6.729 15.000 11.507 1.00 80.62 90 VAL A C 1
ATOM 649 O O . VAL A 1 90 ? -7.236 15.757 12.335 1.00 80.62 90 VAL A O 1
ATOM 652 N N . ASP A 1 91 ? -7.254 14.762 10.314 1.00 79.44 91 ASP A N 1
ATOM 653 C CA . ASP A 1 91 ? -8.494 15.355 9.821 1.00 79.44 91 ASP A CA 1
ATOM 654 C C . ASP A 1 91 ? -9.507 14.280 9.381 1.00 79.44 91 ASP A C 1
ATOM 656 O O . ASP A 1 91 ? -9.349 13.078 9.641 1.00 79.44 91 ASP A O 1
ATOM 660 N N . ASP A 1 92 ? -10.592 14.714 8.742 1.00 76.88 92 ASP A N 1
ATOM 661 C CA . ASP A 1 92 ? -11.648 13.828 8.246 1.00 76.88 92 ASP A CA 1
ATOM 662 C C . ASP A 1 92 ? -11.240 13.002 7.020 1.00 76.88 92 ASP A C 1
ATOM 664 O O . ASP A 1 92 ? -11.861 11.973 6.743 1.00 76.88 92 ASP A O 1
ATOM 668 N N . SER A 1 93 ? -10.179 13.405 6.319 1.00 74.12 93 SER A N 1
ATOM 669 C CA . SER A 1 93 ? -9.606 12.656 5.198 1.00 74.12 93 SER A CA 1
ATOM 670 C C . SER A 1 93 ? -8.614 11.584 5.655 1.00 74.12 93 SER A C 1
ATOM 672 O O . SER A 1 93 ? -8.329 10.645 4.911 1.00 74.12 93 SER A O 1
ATOM 674 N N . THR A 1 94 ? -8.118 11.692 6.890 1.00 84.38 94 THR A N 1
ATOM 675 C CA . THR A 1 94 ? -7.177 10.739 7.475 1.00 84.38 94 THR A CA 1
ATOM 676 C C . THR A 1 94 ? -7.861 9.384 7.698 1.00 84.38 94 THR A C 1
ATOM 678 O O . THR A 1 94 ? -8.867 9.325 8.422 1.00 84.38 94 THR A O 1
ATOM 681 N N . PRO A 1 95 ? -7.312 8.282 7.151 1.00 89.25 95 PRO A N 1
ATOM 682 C CA . PRO A 1 95 ? -7.829 6.945 7.409 1.00 89.25 95 PRO A CA 1
ATOM 683 C C . PRO A 1 95 ? -7.856 6.639 8.904 1.00 89.25 95 PRO A C 1
ATOM 685 O O . PRO A 1 95 ? -6.934 6.980 9.639 1.00 89.25 95 PRO A O 1
ATOM 688 N N . GLU A 1 96 ? -8.912 5.981 9.36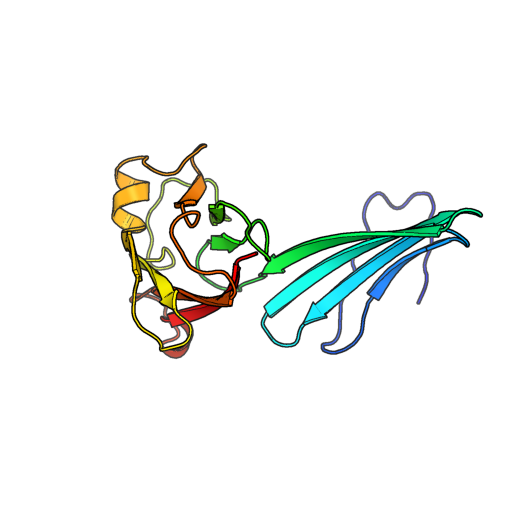7 1.00 91.88 96 GLU A N 1
ATOM 689 C CA . GLU A 1 96 ? -9.000 5.482 10.738 1.00 91.88 96 GLU A CA 1
ATOM 690 C C . GLU A 1 96 ? -8.170 4.212 10.897 1.00 91.88 96 GLU A C 1
ATOM 692 O O . GLU A 1 96 ? -7.354 4.105 11.813 1.00 91.88 96 GLU A O 1
ATOM 697 N N . LYS A 1 97 ? -8.331 3.271 9.964 1.00 93.81 97 LYS A N 1
ATOM 698 C CA . LYS A 1 97 ? -7.611 2.002 9.982 1.00 93.81 97 LYS A CA 1
ATOM 699 C C . LYS A 1 97 ? -7.145 1.591 8.598 1.00 93.81 97 LYS A C 1
ATOM 701 O O . LYS A 1 97 ? -7.802 1.876 7.595 1.00 93.81 97 LYS A O 1
ATOM 706 N N . ILE A 1 98 ? -6.035 0.866 8.577 1.00 94.75 98 ILE A N 1
ATOM 707 C CA . ILE A 1 98 ? -5.562 0.143 7.402 1.00 94.75 98 ILE A CA 1
ATOM 708 C C . ILE A 1 98 ? -5.407 -1.321 7.786 1.00 94.75 98 ILE A C 1
ATOM 710 O O . ILE A 1 98 ? -4.675 -1.645 8.719 1.00 94.75 98 ILE A O 1
ATOM 714 N N . SER A 1 99 ? -6.097 -2.190 7.059 1.00 96.38 99 SER A N 1
ATOM 715 C CA . SER A 1 99 ? -6.150 -3.628 7.315 1.00 96.38 99 SER A CA 1
ATOM 716 C C . SER A 1 99 ? -5.545 -4.391 6.142 1.00 96.38 99 SER A C 1
ATOM 718 O O . SER A 1 99 ? -5.894 -4.128 4.997 1.00 96.38 99 SER A O 1
ATOM 720 N N . LEU A 1 100 ? -4.664 -5.349 6.410 1.00 96.81 100 LEU A N 1
ATOM 721 C CA . LEU A 1 100 ? -4.171 -6.317 5.435 1.00 96.81 100 LEU A CA 1
ATOM 722 C C . LEU A 1 100 ? -5.039 -7.573 5.504 1.00 96.81 100 LEU A C 1
ATOM 724 O O . LEU A 1 100 ? -5.186 -8.181 6.564 1.00 96.81 100 LEU A O 1
ATOM 728 N N . LEU A 1 101 ? -5.602 -7.962 4.368 1.00 97.50 101 LEU A N 1
ATOM 729 C CA . LEU A 1 101 ? -6.462 -9.122 4.201 1.00 97.50 101 LEU A CA 1
ATOM 730 C C . LEU A 1 101 ? -5.803 -10.124 3.254 1.00 97.50 101 LEU A C 1
ATOM 732 O O . LEU A 1 101 ? -5.152 -9.742 2.280 1.00 97.50 101 LEU A O 1
ATOM 736 N N . ASN A 1 102 ? -6.008 -11.414 3.504 1.00 95.50 102 ASN A N 1
ATOM 737 C CA . ASN A 1 102 ? -5.625 -12.462 2.558 1.00 95.50 102 ASN A CA 1
ATOM 738 C C . ASN A 1 102 ? -6.610 -12.553 1.374 1.00 95.50 102 ASN A C 1
ATOM 740 O O . ASN A 1 102 ? -7.670 -11.925 1.374 1.00 95.50 102 ASN A O 1
ATOM 744 N N . ALA A 1 103 ? -6.298 -13.396 0.385 1.00 90.06 103 ALA A N 1
ATOM 745 C CA . ALA A 1 103 ? -7.146 -13.618 -0.793 1.00 90.06 103 ALA A CA 1
ATOM 746 C C . ALA A 1 103 ? -8.596 -14.054 -0.484 1.00 90.06 103 ALA A C 1
ATOM 748 O O . ALA A 1 103 ? -9.475 -13.908 -1.329 1.00 90.06 103 ALA A O 1
ATOM 749 N N . LYS A 1 104 ? -8.869 -14.586 0.716 1.00 94.56 104 LYS A N 1
ATOM 750 C CA . LYS A 1 104 ? -10.216 -14.985 1.159 1.00 94.56 104 LYS A CA 1
ATOM 751 C C . LYS A 1 104 ? -10.982 -13.847 1.844 1.00 94.56 104 LYS A C 1
ATOM 753 O O . LYS A 1 104 ? -12.095 -14.067 2.309 1.00 94.56 104 LYS A O 1
ATOM 758 N N . GLY A 1 105 ? -10.390 -12.657 1.944 1.00 92.31 105 GLY A N 1
ATOM 759 C CA . GLY A 1 105 ? -10.971 -11.515 2.646 1.00 92.31 105 GLY A CA 1
ATOM 760 C C . GLY A 1 105 ? -10.874 -11.608 4.170 1.00 92.31 105 GLY A C 1
ATOM 761 O O . GLY A 1 105 ? -11.595 -10.895 4.863 1.00 92.31 105 GLY A O 1
ATOM 762 N N . VAL A 1 106 ? -10.008 -12.472 4.708 1.00 96.44 106 VAL A N 1
ATOM 763 C CA . VAL A 1 106 ? -9.761 -12.541 6.155 1.00 96.44 106 VAL A CA 1
ATOM 764 C C . VAL A 1 106 ? -8.674 -11.539 6.514 1.00 96.44 106 VAL A C 1
ATOM 766 O O . VAL A 1 106 ? -7.588 -11.581 5.938 1.00 96.44 106 VAL A O 1
ATOM 769 N N . GLU A 1 107 ? -8.972 -10.659 7.466 1.00 97.19 107 GLU A N 1
ATOM 770 C CA . GLU A 1 107 ? -8.017 -9.715 8.045 1.00 97.19 107 GLU A CA 1
ATOM 771 C C . GLU A 1 107 ? -6.929 -10.464 8.823 1.00 97.19 107 GLU A C 1
ATOM 773 O O . GLU A 1 107 ? -7.224 -11.307 9.667 1.00 97.19 107 GLU A O 1
ATOM 778 N N . ILE A 1 108 ? -5.670 -10.166 8.511 1.00 96.56 108 ILE A N 1
ATOM 779 C CA . ILE A 1 108 ? -4.490 -10.806 9.109 1.00 96.56 108 ILE A CA 1
ATOM 780 C C . ILE A 1 108 ? -3.565 -9.811 9.815 1.00 96.56 108 ILE A C 1
ATOM 782 O O . ILE A 1 108 ? -2.766 -10.209 10.657 1.00 96.56 108 ILE A O 1
ATOM 786 N N . ARG A 1 109 ? -3.683 -8.516 9.505 1.00 96.69 109 ARG A N 1
ATOM 787 C CA . ARG A 1 109 ? -3.058 -7.417 10.248 1.00 96.69 109 ARG A CA 1
ATOM 788 C C . ARG A 1 109 ? -3.896 -6.159 10.126 1.00 96.69 109 ARG A C 1
ATOM 790 O O . ARG A 1 109 ? -4.523 -5.945 9.096 1.00 96.69 109 ARG A O 1
ATOM 797 N N . THR A 1 110 ? -3.805 -5.298 11.132 1.00 96.88 110 THR A N 1
ATOM 798 C CA . THR A 1 110 ? -4.448 -3.982 11.137 1.00 96.88 110 THR A CA 1
ATOM 799 C C . THR A 1 110 ? -3.566 -2.962 11.834 1.00 96.88 110 THR A C 1
ATOM 801 O O . THR A 1 110 ? -2.879 -3.280 12.802 1.00 96.88 110 THR A O 1
ATOM 804 N N . ALA A 1 111 ? -3.603 -1.733 11.334 1.00 96.06 111 ALA A N 1
ATOM 805 C CA . ALA A 1 111 ? -3.010 -0.557 11.946 1.00 96.06 111 ALA A CA 1
ATOM 806 C C . ALA A 1 111 ? -4.096 0.494 12.207 1.00 96.06 111 ALA A C 1
ATOM 808 O O . ALA A 1 111 ? -4.895 0.791 11.314 1.00 96.06 111 ALA A O 1
ATOM 809 N N . ASN A 1 112 ? -4.109 1.072 13.412 1.00 95.44 112 ASN A N 1
ATOM 810 C CA . ASN A 1 112 ? -4.946 2.223 13.753 1.00 95.44 112 ASN A CA 1
ATOM 811 C C . ASN A 1 112 ? -4.200 3.509 13.378 1.00 95.44 112 ASN A C 1
ATOM 813 O O . ASN A 1 112 ? -3.356 4.003 14.123 1.00 95.44 112 ASN A O 1
ATOM 817 N N . VAL A 1 113 ? -4.479 4.031 12.189 1.00 92.06 113 VAL A N 1
ATOM 818 C CA . VAL A 1 113 ? -3.681 5.094 11.570 1.00 92.06 113 VAL A CA 1
ATOM 819 C C . VAL A 1 113 ? -3.802 6.409 12.335 1.00 92.06 113 VAL A C 1
ATOM 821 O O . VAL A 1 113 ? -2.787 7.056 12.595 1.00 92.06 113 VAL A O 1
ATOM 824 N N . LYS A 1 114 ? -5.015 6.791 12.757 1.00 89.81 114 LYS A N 1
ATOM 825 C CA . LYS A 1 114 ? -5.223 8.034 13.522 1.00 89.81 114 LYS A CA 1
ATOM 826 C C . LYS A 1 114 ? -4.466 8.016 14.843 1.00 89.81 114 LYS A C 1
ATOM 828 O O . LYS A 1 114 ? -3.900 9.033 15.237 1.00 89.81 114 LYS A O 1
ATOM 833 N N . GLU A 1 115 ? -4.471 6.881 15.531 1.00 92.19 115 GLU A N 1
ATOM 834 C CA . GLU A 1 115 ? -3.742 6.714 16.785 1.00 92.19 115 GLU A CA 1
ATOM 835 C C . GLU A 1 115 ? -2.227 6.743 16.561 1.00 92.19 115 GLU A C 1
ATOM 837 O O . GLU A 1 115 ? -1.520 7.467 17.261 1.00 92.19 115 GLU A O 1
ATOM 842 N N . MET A 1 116 ? -1.736 6.055 15.528 1.00 92.94 116 MET A N 1
ATOM 843 C CA . MET A 1 116 ? -0.313 6.050 15.190 1.00 92.94 116 MET A CA 1
ATOM 844 C C . MET A 1 116 ? 0.217 7.442 14.830 1.00 92.94 116 MET A C 1
ATOM 846 O O . MET A 1 116 ? 1.316 7.785 15.257 1.00 92.94 116 MET A O 1
ATOM 850 N N . ILE A 1 117 ? -0.547 8.261 14.098 1.00 90.06 117 ILE A N 1
ATOM 851 C CA . ILE A 1 117 ? -0.163 9.652 13.794 1.00 90.06 117 ILE A CA 1
ATOM 852 C C . ILE A 1 117 ? -0.110 10.481 15.082 1.00 90.06 117 ILE A C 1
ATOM 854 O O . ILE A 1 117 ? 0.914 11.096 15.374 1.00 90.06 117 ILE A O 1
ATOM 858 N N . LYS A 1 118 ? -1.169 10.439 15.905 1.00 90.19 118 LYS A N 1
ATOM 859 C CA . LYS A 1 118 ? -1.227 11.172 17.186 1.00 90.19 118 LYS A CA 1
ATOM 860 C C . LYS A 1 118 ? -0.064 10.820 18.114 1.00 90.19 118 LYS A C 1
ATOM 862 O O . LYS A 1 118 ? 0.471 11.697 18.787 1.00 90.19 118 LYS A O 1
ATOM 867 N N . ASN A 1 119 ? 0.333 9.551 18.118 1.00 92.44 119 ASN A N 1
ATOM 868 C CA . ASN A 1 119 ? 1.402 9.029 18.960 1.00 92.44 119 ASN A CA 1
ATOM 869 C C . ASN A 1 119 ? 2.787 9.074 18.288 1.00 92.44 119 ASN A C 1
ATOM 871 O O . ASN A 1 119 ? 3.750 8.587 18.878 1.00 92.44 119 ASN A O 1
ATOM 875 N N . LYS A 1 120 ? 2.907 9.631 17.071 1.00 89.94 120 LYS A N 1
ATOM 876 C CA . LYS A 1 120 ? 4.155 9.697 16.283 1.00 89.94 120 LYS A CA 1
ATOM 877 C C . LYS A 1 120 ? 4.832 8.334 16.089 1.00 89.94 120 LYS A 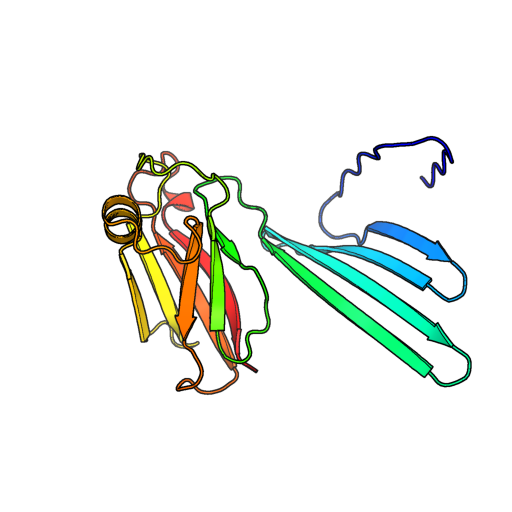C 1
ATOM 879 O O . LYS A 1 120 ? 6.048 8.201 16.181 1.00 89.94 120 LYS A O 1
ATOM 884 N N . GLN A 1 121 ? 4.026 7.310 15.827 1.00 91.69 121 GLN A N 1
ATOM 885 C CA . GLN A 1 121 ? 4.459 5.920 15.642 1.00 91.69 121 GLN A CA 1
ATOM 886 C C . GLN A 1 121 ? 4.694 5.550 14.172 1.00 91.69 121 GLN A C 1
ATOM 888 O O . GLN A 1 121 ? 5.042 4.408 13.877 1.00 91.69 121 GLN A O 1
ATOM 893 N N . LEU A 1 122 ? 4.501 6.491 13.242 1.00 90.38 122 LEU A N 1
ATOM 894 C CA . LEU A 1 122 ? 4.911 6.302 11.854 1.00 90.38 122 LEU A CA 1
ATOM 895 C C . LEU A 1 122 ? 6.441 6.324 11.758 1.00 90.38 122 LEU A C 1
ATOM 897 O O . LEU A 1 122 ? 7.109 7.197 12.316 1.00 90.38 122 LEU A O 1
ATOM 901 N N . ARG A 1 123 ? 7.003 5.369 11.020 1.00 88.50 123 ARG A N 1
ATOM 902 C CA . ARG A 1 123 ? 8.439 5.307 10.749 1.00 88.50 123 ARG A CA 1
ATOM 903 C C . ARG A 1 123 ? 8.836 6.471 9.848 1.00 88.50 123 ARG A C 1
ATOM 905 O O . ARG A 1 123 ? 8.112 6.814 8.919 1.00 88.50 123 ARG A O 1
ATOM 912 N N . ASP A 1 124 ? 9.982 7.084 10.124 1.00 85.75 124 ASP A N 1
ATOM 913 C CA . ASP A 1 124 ? 10.470 8.271 9.407 1.00 85.75 124 ASP A CA 1
ATOM 914 C C . ASP A 1 124 ? 9.432 9.418 9.342 1.00 85.75 124 ASP A C 1
ATOM 916 O O . ASP A 1 124 ? 9.454 10.231 8.424 1.00 85.75 124 ASP A O 1
ATOM 920 N N . GLY A 1 125 ? 8.490 9.467 10.294 1.00 83.81 125 GLY A N 1
ATOM 921 C CA . GLY A 1 125 ? 7.434 10.481 10.379 1.00 83.81 125 GLY A CA 1
ATOM 922 C C . GLY A 1 125 ? 6.224 10.252 9.465 1.00 83.81 125 GLY A C 1
ATOM 923 O O . GLY A 1 125 ? 5.136 10.706 9.799 1.00 83.81 125 GLY A O 1
ATOM 924 N N . ASN A 1 126 ? 6.357 9.512 8.360 1.00 87.50 126 ASN A N 1
ATOM 925 C CA . ASN A 1 126 ? 5.276 9.369 7.374 1.00 87.50 126 ASN A CA 1
ATOM 926 C C . ASN A 1 126 ? 5.068 7.945 6.827 1.00 87.50 126 ASN A C 1
ATOM 928 O O . ASN A 1 126 ? 4.210 7.746 5.967 1.00 87.50 126 ASN A O 1
ATOM 932 N N . LYS A 1 127 ? 5.802 6.936 7.307 1.00 91.06 127 LYS A N 1
ATOM 933 C CA . LYS A 1 127 ? 5.697 5.556 6.808 1.00 91.06 127 LYS A CA 1
ATOM 934 C C . LYS A 1 127 ? 4.957 4.649 7.780 1.00 91.06 127 LYS A C 1
ATOM 936 O O . LYS A 1 127 ? 5.298 4.549 8.957 1.00 91.06 127 LYS A O 1
ATOM 941 N N . LEU A 1 128 ? 3.985 3.921 7.252 1.00 92.69 128 LEU A N 1
ATOM 942 C CA . LEU A 1 128 ? 3.373 2.766 7.890 1.00 92.69 128 LEU A CA 1
ATOM 943 C C . LEU A 1 128 ? 3.947 1.501 7.249 1.00 92.69 128 LEU A C 1
ATOM 945 O O . LEU A 1 128 ? 3.939 1.363 6.028 1.00 92.69 128 LEU A O 1
ATOM 949 N N . GLU A 1 129 ? 4.429 0.571 8.065 1.00 94.56 129 GLU A N 1
ATOM 950 C CA . GLU A 1 129 ? 5.028 -0.674 7.590 1.00 94.56 129 GLU A CA 1
ATOM 951 C C . GLU A 1 129 ? 4.322 -1.886 8.195 1.00 94.56 129 GLU A C 1
ATOM 953 O O . GLU A 1 129 ? 4.107 -1.962 9.405 1.00 94.56 129 GLU A O 1
ATOM 958 N N . PHE A 1 130 ? 3.996 -2.856 7.346 1.00 94.81 130 PHE A N 1
ATOM 959 C CA . PHE A 1 130 ? 3.599 -4.191 7.769 1.00 94.81 130 PHE A CA 1
ATOM 960 C C . PHE A 1 130 ? 4.739 -5.158 7.470 1.00 94.81 130 PHE A C 1
ATOM 962 O O . PHE A 1 130 ? 5.116 -5.316 6.309 1.00 94.81 130 PHE A O 1
ATOM 969 N N . ASP A 1 131 ? 5.269 -5.815 8.502 1.00 95.12 131 ASP A N 1
ATOM 970 C CA . ASP A 1 131 ? 6.119 -6.991 8.312 1.00 95.12 131 ASP A CA 1
ATOM 971 C C . ASP A 1 131 ? 5.244 -8.153 7.829 1.00 95.12 131 ASP A C 1
ATOM 973 O O . ASP A 1 131 ? 4.195 -8.443 8.415 1.00 95.12 131 ASP A O 1
ATOM 977 N N . VAL A 1 132 ? 5.654 -8.749 6.714 1.00 95.31 132 VAL A N 1
ATOM 978 C CA . VAL A 1 132 ? 4.914 -9.787 5.993 1.00 95.31 132 VAL A CA 1
ATOM 979 C C . VAL A 1 132 ? 5.749 -11.042 5.747 1.00 95.31 132 VAL A C 1
ATOM 981 O O . VAL A 1 132 ? 5.313 -11.919 5.004 1.00 95.31 132 VAL A O 1
ATOM 984 N N . LEU A 1 133 ? 6.930 -11.160 6.365 1.00 94.19 133 LEU A N 1
ATOM 985 C CA . LEU A 1 133 ? 7.807 -12.330 6.211 1.00 94.19 133 LEU A CA 1
ATOM 986 C C . LEU A 1 133 ? 7.143 -13.642 6.646 1.00 94.19 133 LEU A C 1
ATOM 988 O O . LEU A 1 133 ? 7.439 -14.698 6.092 1.00 94.19 133 LEU A O 1
ATOM 992 N N . GLU A 1 134 ? 6.250 -13.570 7.630 1.00 94.00 134 GLU A N 1
ATOM 993 C CA . GLU A 1 134 ? 5.521 -14.717 8.177 1.00 94.00 134 GLU A CA 1
ATOM 994 C C . GLU A 1 134 ? 4.344 -15.176 7.298 1.00 94.00 134 GLU A C 1
ATOM 996 O O . GLU A 1 134 ? 3.781 -16.249 7.524 1.00 94.00 134 GLU A O 1
ATOM 1001 N N . PHE A 1 135 ? 3.958 -14.387 6.289 1.00 94.69 135 PHE A N 1
ATOM 1002 C CA . PHE A 1 135 ? 2.815 -14.688 5.435 1.00 94.69 135 PHE A CA 1
ATOM 1003 C C . PHE A 1 135 ? 3.219 -15.474 4.187 1.00 94.69 135 PHE A C 1
ATOM 1005 O O . PHE A 1 135 ? 4.285 -15.295 3.600 1.00 94.69 135 PHE A O 1
ATOM 1012 N N . THR A 1 136 ? 2.323 -16.357 3.750 1.00 95.50 136 THR A N 1
ATOM 1013 C CA . THR A 1 136 ? 2.493 -17.114 2.509 1.00 95.50 136 THR A CA 1
ATOM 1014 C C . THR A 1 136 ? 2.581 -16.185 1.302 1.00 95.50 136 THR A C 1
ATOM 1016 O O . THR A 1 136 ? 1.854 -15.202 1.211 1.00 95.50 136 THR A O 1
ATOM 1019 N N . ARG A 1 137 ? 3.423 -16.526 0.325 1.00 94.19 137 ARG A N 1
ATOM 1020 C CA . ARG A 1 137 ? 3.501 -15.779 -0.938 1.00 94.19 137 ARG A CA 1
ATOM 1021 C C . ARG A 1 137 ? 2.180 -15.880 -1.701 1.00 94.19 137 ARG A C 1
ATOM 1023 O O . ARG A 1 137 ? 1.532 -16.927 -1.674 1.00 94.19 137 ARG A O 1
ATOM 1030 N N . GLY A 1 138 ? 1.778 -14.806 -2.375 1.00 89.38 138 GLY A N 1
ATOM 1031 C CA . GLY A 1 138 ? 0.509 -14.759 -3.101 1.00 89.38 138 GLY A CA 1
ATOM 1032 C C . GLY A 1 138 ? -0.202 -13.412 -3.038 1.00 89.38 138 GLY A C 1
ATOM 1033 O O . GLY A 1 138 ? 0.414 -12.370 -2.841 1.00 89.38 138 GLY A O 1
ATOM 1034 N N . GLU A 1 139 ? -1.513 -13.442 -3.258 1.00 91.25 139 GLU A N 1
ATOM 1035 C CA . GLU A 1 139 ? -2.357 -12.253 -3.377 1.00 91.25 139 GLU A CA 1
ATOM 1036 C C . GLU A 1 139 ? -3.005 -11.848 -2.047 1.00 91.25 139 GLU A C 1
ATOM 1038 O O . GLU A 1 139 ? -3.568 -12.673 -1.322 1.00 91.25 139 GLU A O 1
ATOM 1043 N N . TYR A 1 140 ? -2.940 -10.549 -1.766 1.00 94.88 140 TYR A N 1
ATOM 1044 C CA . TYR A 1 140 ? -3.449 -9.890 -0.570 1.00 94.88 140 TYR A CA 1
ATOM 1045 C C . TYR A 1 140 ? -4.130 -8.574 -0.943 1.00 94.88 140 TYR A C 1
ATOM 1047 O O . TYR A 1 140 ? -3.959 -8.050 -2.049 1.00 94.88 140 TYR A O 1
ATOM 1055 N N . TYR A 1 141 ? -4.879 -8.016 0.003 1.00 92.00 141 TYR A N 1
ATOM 1056 C CA . TYR A 1 141 ? -5.552 -6.736 -0.167 1.00 92.00 141 TYR A CA 1
ATOM 1057 C C . TYR A 1 141 ? -5.355 -5.855 1.056 1.00 92.00 141 TYR A C 1
ATOM 1059 O O . TYR A 1 141 ? -5.606 -6.279 2.179 1.00 92.00 141 TYR A O 1
ATOM 1067 N N . LEU A 1 142 ? -4.955 -4.609 0.841 1.00 92.56 142 LEU A N 1
ATOM 1068 C CA . LEU A 1 142 ? -5.065 -3.571 1.851 1.00 92.56 142 LEU A CA 1
ATOM 1069 C C . LEU A 1 142 ? -6.446 -2.937 1.757 1.00 92.56 142 LEU A C 1
ATOM 1071 O O . LEU A 1 142 ? -6.881 -2.547 0.677 1.00 92.56 142 LEU A O 1
ATOM 1075 N N . HIS A 1 143 ? -7.115 -2.818 2.890 1.00 92.44 143 HIS A N 1
ATOM 1076 C CA . HIS A 1 143 ? -8.344 -2.066 3.069 1.00 92.44 143 HIS A CA 1
ATOM 1077 C C . HIS A 1 143 ? -8.019 -0.794 3.847 1.00 92.44 143 HIS A C 1
ATOM 1079 O O . HIS A 1 143 ? -7.661 -0.868 5.021 1.00 92.44 143 HIS A O 1
ATOM 1085 N N . ILE A 1 144 ? -8.151 0.358 3.199 1.00 90.56 144 ILE A N 1
ATOM 1086 C CA . ILE A 1 144 ? -7.952 1.675 3.808 1.00 90.56 144 ILE A CA 1
ATOM 1087 C C . ILE A 1 144 ? -9.336 2.236 4.118 1.00 90.56 144 ILE A C 1
ATOM 1089 O O . ILE A 1 144 ? -10.144 2.442 3.213 1.00 90.56 144 ILE A O 1
ATOM 1093 N N . TYR A 1 145 ? -9.634 2.425 5.402 1.00 91.38 145 TYR A N 1
ATOM 1094 C CA . TYR A 1 145 ? -10.957 2.837 5.856 1.00 91.38 145 TYR A CA 1
ATOM 1095 C C . TYR A 1 145 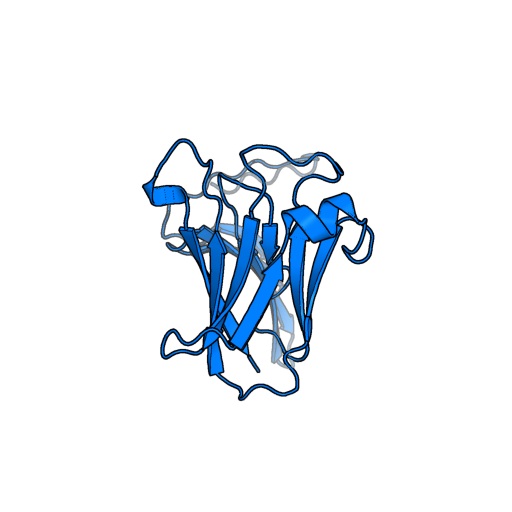? -10.945 4.267 6.395 1.00 91.38 145 TYR A C 1
ATOM 1097 O O . TYR A 1 145 ? -10.293 4.555 7.401 1.00 91.38 145 TYR A O 1
ATOM 1105 N N . THR A 1 146 ? -11.726 5.133 5.757 1.00 89.44 146 THR A N 1
ATOM 1106 C CA . THR A 1 146 ? -11.859 6.560 6.066 1.00 89.44 146 THR A CA 1
ATOM 1107 C C . THR A 1 146 ? -13.340 6.874 6.310 1.00 89.44 146 THR A C 1
ATOM 1109 O O . THR A 1 146 ? -14.053 7.261 5.384 1.00 89.44 146 THR A O 1
ATOM 1112 N N . PRO A 1 147 ? -13.861 6.699 7.540 1.00 86.88 147 PRO A N 1
ATOM 1113 C CA . PRO A 1 147 ? -15.303 6.764 7.824 1.00 86.88 147 PRO A CA 1
ATOM 1114 C C . PRO A 1 147 ? -15.931 8.133 7.540 1.00 86.88 147 PRO A C 1
ATOM 1116 O O . PRO A 1 147 ? -17.109 8.212 7.185 1.00 86.88 147 PRO A O 1
ATOM 1119 N N . ASN A 1 148 ? -15.146 9.202 7.692 1.00 85.12 148 ASN A N 1
ATOM 1120 C CA . ASN A 1 148 ? -15.603 10.584 7.562 1.00 85.12 148 ASN A CA 1
ATOM 1121 C C . ASN A 1 148 ? -15.469 11.116 6.132 1.00 85.12 148 ASN A C 1
ATOM 1123 O O . ASN A 1 148 ? -15.745 12.288 5.889 1.00 85.12 148 ASN A O 1
ATOM 1127 N N . HIS A 1 149 ? -15.096 10.261 5.174 1.00 81.06 149 HIS A N 1
ATOM 1128 C CA . HIS A 1 149 ? -15.024 10.675 3.786 1.00 81.06 149 HIS A CA 1
ATOM 1129 C C . HIS A 1 149 ? -16.409 11.170 3.300 1.00 81.06 149 HIS A C 1
ATOM 1131 O O . HIS A 1 149 ? -17.419 10.485 3.547 1.00 81.06 149 HIS A O 1
ATOM 1137 N N . PRO A 1 150 ? -16.484 12.350 2.641 1.00 77.75 150 PRO A N 1
ATOM 1138 C CA . PRO A 1 150 ? -17.749 12.961 2.219 1.00 77.75 150 PRO A CA 1
ATOM 1139 C C . PRO A 1 150 ? -18.498 12.096 1.201 1.00 77.75 150 PRO A C 1
ATOM 1141 O O . PRO A 1 150 ? -19.718 11.961 1.268 1.00 77.75 150 PRO A O 1
ATOM 1144 N N . ASP A 1 151 ? -17.756 11.459 0.299 1.00 79.50 151 ASP A N 1
ATOM 1145 C CA . ASP A 1 151 ? -18.270 10.417 -0.583 1.00 79.50 151 ASP A CA 1
ATOM 1146 C C . ASP A 1 151 ? -18.253 9.066 0.147 1.00 79.50 151 ASP A C 1
ATOM 1148 O O . ASP A 1 151 ? -17.189 8.593 0.560 1.00 79.50 151 ASP A O 1
ATOM 1152 N N . LYS A 1 152 ? -19.432 8.457 0.319 1.00 82.44 152 LYS A N 1
ATOM 1153 C CA . LYS A 1 152 ? -19.601 7.185 1.035 1.00 82.44 152 LYS A CA 1
ATOM 1154 C C . LYS A 1 152 ? -18.908 6.023 0.334 1.00 82.44 152 LYS A C 1
ATOM 1156 O O . LYS A 1 152 ? -18.387 5.148 1.025 1.00 82.44 152 LYS A O 1
ATOM 1161 N N . ASP A 1 153 ? -18.865 6.037 -0.993 1.00 78.06 153 ASP A N 1
ATOM 1162 C CA . ASP A 1 153 ? -18.273 4.953 -1.777 1.00 78.06 153 ASP A CA 1
ATOM 1163 C C . ASP A 1 153 ? -16.744 4.963 -1.665 1.00 78.06 153 ASP A C 1
ATOM 1165 O O . ASP A 1 153 ? -16.093 3.926 -1.770 1.00 78.06 153 ASP A O 1
ATOM 1169 N N . LYS A 1 154 ? -16.171 6.124 -1.331 1.00 76.12 154 LYS A N 1
ATOM 1170 C CA . LYS A 1 154 ? -14.737 6.312 -1.077 1.00 76.12 154 LYS A CA 1
ATOM 1171 C C . LYS A 1 154 ? -14.328 6.111 0.387 1.00 76.12 154 LYS A C 1
ATOM 1173 O O . LYS A 1 154 ? -13.167 6.310 0.730 1.00 76.12 154 LYS A O 1
ATOM 1178 N N . ARG A 1 155 ? -15.243 5.693 1.272 1.00 85.31 155 ARG A N 1
ATOM 1179 C CA . ARG A 1 155 ? -14.907 5.389 2.680 1.00 85.31 155 ARG A CA 1
ATOM 1180 C C . ARG A 1 155 ? -14.081 4.122 2.841 1.00 85.31 155 ARG A C 1
ATOM 1182 O O . ARG A 1 155 ? -13.480 3.931 3.894 1.00 85.31 155 ARG A O 1
ATOM 1189 N N . LEU A 1 156 ? -14.085 3.245 1.841 1.00 86.56 156 LEU A N 1
ATOM 1190 C CA . LEU A 1 156 ? -13.284 2.031 1.826 1.00 86.56 156 LEU A CA 1
ATOM 1191 C C . LEU A 1 156 ? -12.548 1.923 0.496 1.00 86.56 156 LEU A C 1
ATOM 1193 O O . LEU A 1 156 ? -13.140 1.589 -0.528 1.00 86.56 156 LEU A O 1
ATOM 1197 N N . GLU A 1 157 ? -11.243 2.135 0.539 1.00 83.25 157 GLU A N 1
ATOM 1198 C CA . GLU A 1 157 ? -10.357 1.893 -0.590 1.00 83.25 157 GLU A CA 1
ATOM 1199 C C . GLU A 1 157 ? -9.716 0.507 -0.463 1.00 83.25 157 GLU A C 1
ATOM 1201 O O . GLU A 1 157 ? -9.430 0.028 0.640 1.00 83.25 157 GLU A O 1
ATOM 1206 N N . LYS A 1 158 ? -9.513 -0.159 -1.604 1.00 85.19 158 LYS A N 1
ATOM 1207 C CA . LYS A 1 158 ? -8.919 -1.496 -1.673 1.00 85.19 158 LYS A CA 1
ATOM 1208 C C . LYS A 1 158 ? -7.718 -1.490 -2.603 1.00 85.19 158 LYS A C 1
ATOM 1210 O O . LYS A 1 158 ? -7.866 -1.223 -3.793 1.00 85.19 158 LYS A O 1
ATOM 1215 N N . LEU A 1 159 ? -6.552 -1.860 -2.085 1.00 82.81 159 LEU A N 1
ATOM 1216 C CA . LEU A 1 159 ? -5.326 -1.988 -2.870 1.00 82.81 159 LEU A CA 1
ATOM 1217 C C . LEU A 1 159 ? -4.896 -3.445 -2.927 1.00 82.81 159 LEU A C 1
ATOM 1219 O O . LEU A 1 159 ? -4.737 -4.090 -1.896 1.00 82.81 159 LEU A O 1
ATOM 1223 N N . LYS A 1 160 ? -4.675 -3.964 -4.133 1.00 85.06 160 LYS A N 1
ATOM 1224 C CA . LYS A 1 160 ? -4.106 -5.299 -4.321 1.00 85.06 160 LYS A CA 1
ATOM 1225 C C . LYS A 1 160 ? -2.608 -5.280 -4.025 1.00 85.06 160 LYS A C 1
ATOM 1227 O O . LYS A 1 160 ? -1.886 -4.429 -4.544 1.00 85.06 160 LYS A O 1
ATOM 1232 N N . VAL A 1 161 ? -2.143 -6.262 -3.265 1.00 86.12 161 VAL A N 1
ATOM 1233 C CA . VAL A 1 161 ? -0.733 -6.474 -2.926 1.00 86.12 161 VAL A CA 1
ATOM 1234 C C . VAL A 1 161 ? -0.336 -7.898 -3.291 1.00 86.12 161 VAL A C 1
ATOM 1236 O O . VAL A 1 161 ? -1.091 -8.841 -3.058 1.00 86.12 161 VAL A O 1
ATOM 1239 N N . ILE A 1 162 ? 0.846 -8.058 -3.872 1.00 86.88 162 ILE A N 1
ATOM 1240 C CA . ILE A 1 162 ? 1.446 -9.358 -4.157 1.00 86.88 162 ILE A CA 1
ATOM 1241 C C . ILE A 1 162 ? 2.626 -9.557 -3.211 1.00 86.88 162 ILE A C 1
ATOM 1243 O O . ILE A 1 162 ? 3.533 -8.730 -3.184 1.00 86.88 162 ILE A O 1
ATOM 1247 N N . LEU A 1 163 ? 2.625 -10.655 -2.460 1.00 90.00 163 LEU A N 1
ATOM 1248 C CA . LEU A 1 163 ? 3.761 -11.076 -1.644 1.00 90.00 163 LEU A CA 1
ATOM 1249 C C . LEU A 1 163 ? 4.624 -12.077 -2.418 1.00 90.00 163 LEU A C 1
ATOM 1251 O O . LEU A 1 163 ? 4.093 -13.077 -2.907 1.00 90.00 163 LEU A O 1
ATOM 1255 N N . GLN A 1 164 ? 5.932 -11.818 -2.507 1.00 86.31 164 GLN A N 1
ATOM 1256 C CA . GLN A 1 164 ? 6.925 -12.634 -3.235 1.00 86.31 164 GLN A CA 1
ATOM 1257 C C . GLN A 1 164 ? 8.013 -13.190 -2.339 1.00 86.31 164 GLN A C 1
ATOM 1259 O O . GLN A 1 164 ? 8.456 -12.437 -1.450 1.00 86.31 164 GLN A O 1
#